Protein AF-A0A8H4N9H7-F1 (afdb_monomer)

Sequence (77 aa):
MAKAIAEVRALPKDGLTFNGVTSLNIYHYVAYHSPLNFKDPDSFVPERWLGDSQYDSDRKEVLQPFSFGPRNCLGKK

pLDDT: mean 83.23, std 20.29, range [29.06, 98.06]

Mean predicted aligned error: 8.43 Å

Secondary structure (DSSP, 8-state):
------------TTPPP--S-------HHHHHT-TTT-SSTTS--GGGGTT-GGGTTS-GGG--TT--GGGS-TT--

Radius of gyration: 16.84 Å; Cα contacts (8 Å, |Δi|>4): 41; chains: 1; bounding box: 37×34×48 Å

Structure (mmCIF, N/CA/C/O backbone):
data_AF-A0A8H4N9H7-F1
#
_entry.id   AF-A0A8H4N9H7-F1
#
loop_
_atom_site.group_PDB
_atom_site.id
_atom_site.type_symbol
_atom_site.label_atom_id
_atom_site.label_alt_id
_atom_site.label_comp_id
_atom_site.label_asym_id
_atom_site.label_entity_id
_atom_site.label_seq_id
_atom_site.pdbx_PDB_ins_code
_atom_site.Cartn_x
_atom_site.Cartn_y
_atom_site.Cartn_z
_atom_site.occupancy
_atom_site.B_iso_or_equiv
_atom_site.auth_seq_id
_atom_site.auth_comp_id
_atom_site.auth_asym_id
_atom_site.auth_atom_id
_atom_site.pdbx_PDB_model_num
ATOM 1 N N . MET A 1 1 ? 24.365 -5.827 -29.655 1.00 32.38 1 MET A N 1
ATOM 2 C CA . MET A 1 1 ? 24.621 -6.586 -28.413 1.00 32.38 1 MET A CA 1
ATOM 3 C C . MET A 1 1 ? 23.657 -6.089 -27.348 1.00 32.38 1 MET A C 1
ATOM 5 O O . MET A 1 1 ? 23.801 -4.964 -26.889 1.00 32.38 1 MET A O 1
ATOM 9 N N . ALA A 1 2 ? 22.608 -6.862 -27.056 1.00 29.06 2 ALA A N 1
ATOM 10 C CA . ALA A 1 2 ? 21.601 -6.493 -26.066 1.00 29.06 2 ALA A CA 1
ATOM 11 C C . ALA A 1 2 ? 22.203 -6.641 -24.665 1.00 29.06 2 ALA A C 1
ATOM 13 O O . ALA A 1 2 ? 22.600 -7.733 -24.262 1.00 29.06 2 ALA A O 1
ATOM 14 N N . LYS A 1 3 ? 22.318 -5.526 -23.945 1.00 31.97 3 LYS A N 1
ATOM 15 C CA . LYS A 1 3 ? 22.759 -5.512 -22.553 1.00 31.97 3 LYS A CA 1
ATOM 16 C C . LYS A 1 3 ? 21.607 -6.080 -21.720 1.00 31.97 3 LYS A C 1
ATOM 18 O O . LYS A 1 3 ? 20.598 -5.407 -21.525 1.00 31.97 3 LYS A O 1
ATOM 23 N N . ALA A 1 4 ? 21.722 -7.343 -21.318 1.00 32.00 4 ALA A N 1
ATOM 24 C CA . ALA A 1 4 ? 20.785 -7.967 -20.398 1.00 32.00 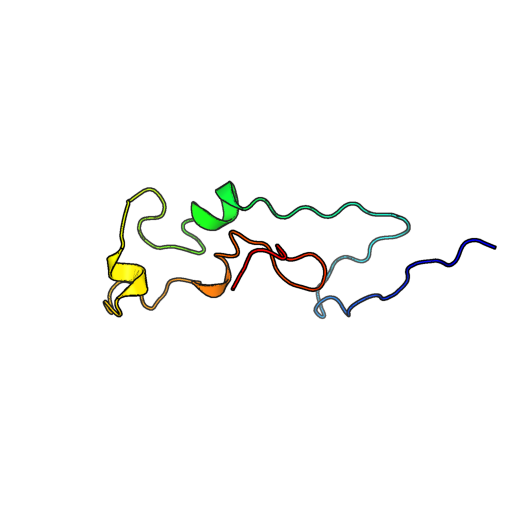4 ALA A CA 1
ATOM 25 C C . ALA A 1 4 ? 20.780 -7.167 -19.090 1.00 32.00 4 ALA A C 1
ATOM 27 O O . ALA A 1 4 ? 21.825 -6.934 -18.482 1.00 32.00 4 ALA A O 1
ATOM 28 N N . ILE A 1 5 ? 19.596 -6.721 -18.685 1.00 41.09 5 ILE A N 1
ATOM 29 C CA . 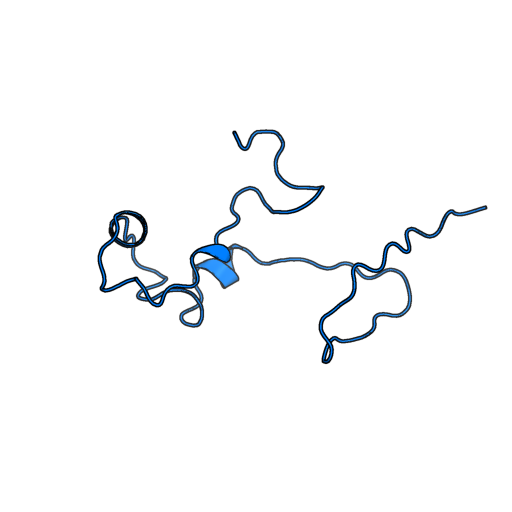ILE A 1 5 ? 19.352 -6.020 -17.427 1.00 41.09 5 ILE A CA 1
ATOM 30 C C . ILE A 1 5 ? 19.319 -7.091 -16.329 1.00 41.09 5 ILE A C 1
ATOM 32 O O . ILE A 1 5 ? 18.265 -7.466 -15.836 1.00 41.09 5 ILE A O 1
A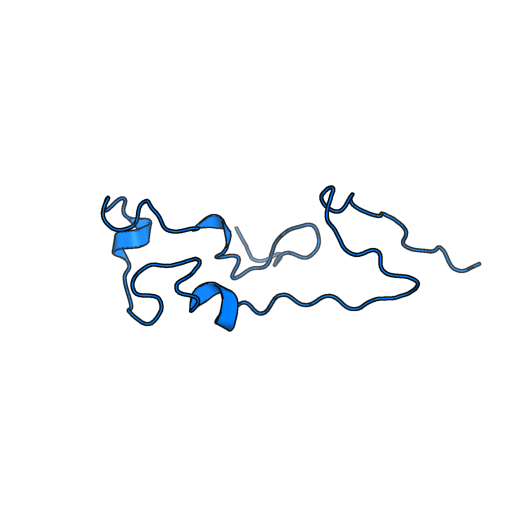TOM 36 N N . ALA A 1 6 ? 20.474 -7.676 -16.026 1.00 38.12 6 ALA A N 1
ATOM 37 C CA . ALA A 1 6 ? 20.627 -8.659 -14.962 1.00 38.12 6 ALA A CA 1
ATOM 38 C C . ALA A 1 6 ? 21.267 -7.988 -13.745 1.00 38.12 6 ALA A C 1
ATOM 40 O O . ALA A 1 6 ? 22.373 -8.329 -13.343 1.00 38.12 6 ALA A O 1
ATOM 41 N N . GLU A 1 7 ? 20.570 -7.023 -13.149 1.00 40.44 7 GLU A N 1
ATOM 42 C CA . GLU A 1 7 ? 20.756 -6.759 -11.723 1.00 40.44 7 GLU A CA 1
ATOM 43 C C . GLU A 1 7 ? 19.690 -7.572 -10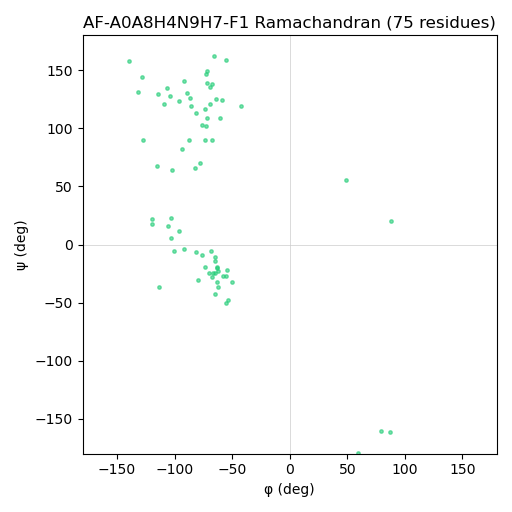.990 1.00 40.44 7 GLU A C 1
ATOM 45 O O . GLU A 1 7 ? 18.597 -7.104 -10.672 1.00 40.44 7 GLU A O 1
ATOM 50 N N . VAL A 1 8 ? 19.990 -8.859 -10.796 1.00 46.00 8 VAL A N 1
ATOM 51 C CA . VAL A 1 8 ? 19.219 -9.721 -9.901 1.00 46.00 8 VAL A CA 1
ATOM 52 C C . VAL A 1 8 ? 19.470 -9.202 -8.490 1.00 46.00 8 VAL A C 1
ATOM 54 O O . VAL A 1 8 ? 20.423 -9.590 -7.820 1.00 46.00 8 VAL A O 1
ATOM 57 N N . ARG A 1 9 ? 18.626 -8.271 -8.041 1.00 49.50 9 ARG A N 1
ATOM 58 C CA . ARG A 1 9 ? 18.520 -7.928 -6.625 1.00 49.50 9 ARG A CA 1
ATOM 59 C C . ARG A 1 9 ? 18.088 -9.213 -5.922 1.00 49.50 9 ARG A C 1
ATOM 61 O O . ARG A 1 9 ? 16.982 -9.685 -6.168 1.00 49.50 9 ARG A O 1
ATOM 68 N N . ALA A 1 10 ? 19.003 -9.811 -5.160 1.00 47.00 10 ALA A N 1
ATOM 69 C CA . ALA A 1 10 ? 18.841 -11.128 -4.551 1.00 47.00 10 ALA A CA 1
ATOM 70 C C . ALA A 1 10 ? 17.430 -11.311 -3.966 1.00 47.00 10 ALA A C 1
ATOM 72 O O . ALA A 1 10 ? 17.008 -10.548 -3.093 1.00 47.00 10 ALA A O 1
ATOM 73 N N . LEU A 1 11 ? 16.698 -12.301 -4.480 1.00 55.03 11 LEU A N 1
ATOM 74 C CA . LEU A 1 11 ? 15.427 -12.728 -3.907 1.00 55.03 11 LEU A CA 1
ATOM 75 C C . LEU A 1 11 ? 15.711 -13.469 -2.582 1.00 55.03 11 LEU A C 1
ATOM 77 O O . LEU A 1 11 ? 16.789 -14.054 -2.438 1.00 55.03 11 LEU A O 1
ATOM 81 N N . PRO A 1 12 ? 14.800 -13.426 -1.590 1.00 55.03 12 PRO A N 1
ATOM 82 C CA . PRO A 1 12 ? 14.964 -14.158 -0.332 1.00 55.03 12 PRO A CA 1
ATOM 83 C C . PRO A 1 12 ? 15.191 -15.661 -0.574 1.00 55.03 12 PRO A C 1
ATOM 85 O O . PRO A 1 12 ? 14.845 -16.178 -1.632 1.00 55.03 12 PRO A O 1
ATOM 88 N N . LYS A 1 13 ? 15.781 -16.356 0.412 1.00 53.69 13 LYS A N 1
ATOM 89 C CA . LYS A 1 13 ? 16.291 -17.740 0.286 1.00 53.69 13 LYS A CA 1
ATOM 90 C C . LYS A 1 13 ? 15.268 -18.777 -0.217 1.00 53.69 13 LYS A C 1
ATOM 92 O O . LYS A 1 13 ? 15.693 -19.771 -0.792 1.00 53.69 13 LYS A O 1
ATOM 97 N N . ASP A 1 14 ? 13.970 -18.502 -0.084 1.00 67.12 14 ASP A N 1
ATOM 98 C CA . ASP A 1 14 ? 12.863 -19.363 -0.541 1.00 67.12 14 ASP A CA 1
ATOM 99 C C . ASP A 1 14 ? 12.159 -18.825 -1.809 1.00 67.12 14 ASP A C 1
ATOM 101 O O . ASP A 1 14 ? 11.026 -19.186 -2.124 1.00 67.12 14 ASP A O 1
ATOM 105 N N . GLY A 1 15 ? 12.794 -17.889 -2.518 1.00 64.44 15 GLY A N 1
ATOM 106 C CA . GLY A 1 15 ? 12.228 -17.209 -3.678 1.00 64.44 15 GLY A CA 1
ATOM 107 C C . GLY A 1 15 ? 12.150 -18.087 -4.929 1.00 64.44 15 GLY A C 1
ATOM 108 O O . GLY A 1 15 ? 13.025 -18.906 -5.207 1.00 64.44 15 GLY A O 1
ATOM 109 N N . LEU A 1 16 ? 11.113 -17.863 -5.738 1.00 71.31 16 LEU A N 1
ATOM 110 C CA . LEU A 1 16 ? 11.006 -18.458 -7.070 1.00 71.31 16 LEU A CA 1
ATOM 111 C C . LEU A 1 16 ? 12.059 -17.854 -8.008 1.00 71.31 16 LEU A C 1
ATOM 113 O O . LEU A 1 16 ? 12.246 -16.638 -8.047 1.00 71.31 16 LEU A O 1
ATOM 117 N N . THR A 1 17 ? 12.724 -18.705 -8.792 1.00 73.44 17 THR A N 1
ATOM 118 C CA . THR A 1 17 ? 13.626 -18.262 -9.863 1.00 73.44 17 THR A CA 1
ATOM 119 C C . THR A 1 17 ? 12.840 -18.098 -11.157 1.00 73.44 17 THR A C 1
ATOM 121 O O . THR A 1 17 ? 12.112 -19.002 -11.566 1.00 73.44 17 THR A O 1
ATOM 124 N N . PHE A 1 18 ? 13.009 -16.955 -11.818 1.00 74.00 18 PHE A N 1
ATOM 125 C CA . PHE A 1 18 ? 12.385 -16.672 -13.106 1.00 74.00 18 PHE A CA 1
ATOM 126 C C . PHE A 1 18 ? 13.419 -16.798 -14.227 1.00 74.00 18 PHE A C 1
ATOM 128 O O . PHE A 1 18 ? 14.475 -16.170 -14.172 1.00 74.00 18 PHE A O 1
ATOM 135 N N . ASN A 1 19 ? 13.107 -17.583 -15.260 1.00 78.38 19 ASN A N 1
ATOM 136 C CA . ASN A 1 19 ? 13.940 -17.696 -16.455 1.00 78.38 19 ASN A CA 1
ATOM 137 C C . ASN A 1 19 ? 13.411 -16.743 -17.539 1.00 78.38 19 ASN A C 1
ATOM 139 O O . ASN A 1 19 ? 12.254 -16.841 -17.939 1.00 78.38 19 ASN A O 1
ATOM 143 N N . GLY A 1 20 ? 14.259 -15.837 -18.035 1.00 76.94 20 GLY A N 1
ATOM 144 C CA . GLY A 1 20 ? 13.900 -14.879 -19.088 1.00 76.94 20 GLY A CA 1
ATOM 145 C C . GLY A 1 20 ? 13.275 -13.576 -18.573 1.00 76.94 20 GLY A C 1
ATOM 146 O O . GLY A 1 20 ? 13.437 -13.199 -17.414 1.00 76.94 20 GLY A O 1
ATOM 147 N N . VAL A 1 21 ? 12.592 -12.842 -19.458 1.00 79.94 21 VAL A N 1
ATOM 148 C CA . VAL A 1 21 ? 11.965 -11.557 -19.110 1.00 79.94 21 VAL A CA 1
ATOM 149 C C . VAL A 1 21 ? 10.622 -11.817 -18.433 1.00 79.94 21 VAL A C 1
ATOM 151 O O . VAL A 1 21 ? 9.691 -12.297 -19.071 1.00 79.94 21 VAL A O 1
ATOM 154 N N . THR A 1 22 ? 10.521 -11.484 -17.147 1.00 81.44 22 THR A N 1
ATOM 155 C CA . THR A 1 22 ? 9.291 -11.632 -16.356 1.00 81.44 22 THR A CA 1
ATOM 156 C C . THR A 1 22 ? 8.767 -10.269 -15.929 1.00 81.44 22 THR A C 1
ATOM 158 O O . THR A 1 22 ? 9.501 -9.463 -15.357 1.00 81.44 22 THR A O 1
ATOM 161 N N . SER A 1 23 ? 7.483 -10.014 -16.180 1.00 82.56 23 SER A N 1
ATOM 162 C CA . SER A 1 23 ? 6.790 -8.834 -15.663 1.00 82.56 23 SER A CA 1
ATOM 163 C C . SER A 1 23 ? 6.266 -9.113 -14.259 1.00 82.56 23 SER A C 1
ATOM 165 O O . SER A 1 23 ? 5.437 -9.999 -14.065 1.00 82.56 23 SER A O 1
ATOM 167 N N . LEU A 1 24 ? 6.730 -8.335 -13.283 1.00 84.06 24 LEU A N 1
ATOM 168 C CA . LEU A 1 24 ? 6.239 -8.373 -11.909 1.00 84.06 24 LEU A CA 1
ATOM 169 C C . LEU A 1 24 ? 5.395 -7.130 -11.639 1.00 84.06 24 LEU A C 1
ATOM 171 O O . LEU A 1 24 ? 5.795 -6.019 -11.984 1.00 84.06 24 LEU A O 1
ATOM 175 N N . ASN A 1 25 ? 4.242 -7.325 -11.005 1.00 86.00 25 ASN A N 1
ATOM 176 C CA . ASN A 1 25 ? 3.328 -6.252 -10.633 1.00 86.00 25 ASN A CA 1
ATOM 177 C C . ASN A 1 25 ? 2.972 -6.369 -9.153 1.00 86.00 25 ASN A C 1
ATOM 179 O O . ASN A 1 25 ? 2.821 -7.472 -8.629 1.00 86.00 25 ASN A O 1
ATOM 183 N N . ILE A 1 26 ? 2.811 -5.223 -8.497 1.00 88.06 26 ILE A N 1
ATOM 184 C CA . ILE A 1 26 ? 2.334 -5.138 -7.118 1.00 88.06 26 ILE A CA 1
ATOM 185 C C . ILE A 1 26 ? 0.926 -4.547 -7.153 1.00 88.06 26 ILE A C 1
ATOM 187 O O . ILE A 1 26 ? 0.721 -3.433 -7.632 1.00 88.06 26 ILE A O 1
ATOM 191 N N . TYR A 1 27 ? -0.048 -5.293 -6.634 1.00 93.44 27 TYR A N 1
ATOM 192 C CA . TYR A 1 27 ? -1.441 -4.858 -6.572 1.00 93.44 27 TYR A CA 1
ATOM 193 C C . TYR A 1 27 ? -1.688 -4.068 -5.289 1.00 93.44 27 TYR A C 1
ATOM 195 O O . TYR A 1 27 ? -2.055 -4.631 -4.260 1.00 93.44 27 TYR A O 1
ATOM 203 N N . HIS A 1 28 ? -1.491 -2.751 -5.359 1.00 94.19 28 HIS A N 1
ATOM 204 C CA . HIS A 1 28 ? -1.664 -1.850 -4.217 1.00 94.19 28 HIS A CA 1
ATOM 205 C C . HIS A 1 28 ? -3.039 -1.975 -3.557 1.00 94.19 28 HIS A C 1
ATOM 207 O O . HIS A 1 28 ? -3.107 -2.144 -2.348 1.00 94.19 28 HIS A O 1
ATOM 213 N N . TYR A 1 29 ? -4.122 -1.976 -4.341 1.00 95.62 29 TYR A N 1
ATOM 214 C CA . TYR A 1 29 ? -5.477 -2.077 -3.793 1.00 95.62 29 TYR A CA 1
ATOM 215 C C . TYR A 1 29 ? -5.646 -3.321 -2.909 1.00 95.62 29 TYR A C 1
ATOM 217 O O . TYR A 1 29 ? -6.040 -3.205 -1.754 1.00 95.62 29 TYR A O 1
ATOM 225 N N . VAL A 1 30 ? -5.246 -4.492 -3.409 1.00 96.56 30 VAL A N 1
ATOM 226 C CA . VAL A 1 30 ? -5.329 -5.756 -2.660 1.00 96.56 30 VAL A CA 1
ATOM 227 C C . VAL A 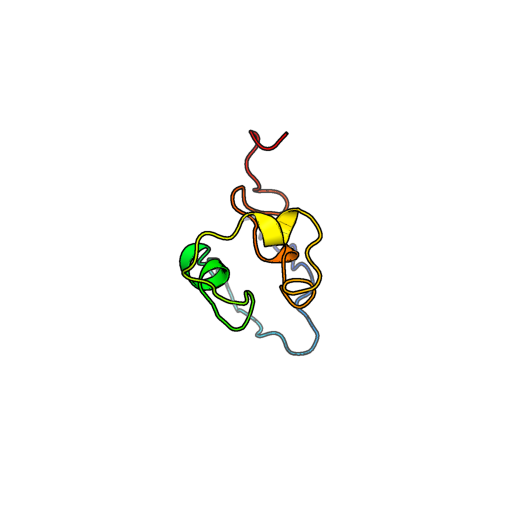1 30 ? -4.424 -5.732 -1.431 1.00 96.56 30 VAL A C 1
ATOM 229 O O . VAL A 1 30 ? -4.830 -6.163 -0.359 1.00 96.56 30 VAL A O 1
ATOM 232 N N . ALA A 1 31 ? -3.202 -5.213 -1.564 1.00 96.25 31 ALA A N 1
ATOM 233 C CA . ALA A 1 31 ? -2.263 -5.144 -0.452 1.00 96.25 31 ALA A CA 1
ATOM 234 C C . ALA A 1 31 ? -2.780 -4.255 0.693 1.00 96.25 31 ALA A C 1
ATOM 236 O O . ALA A 1 31 ? -2.560 -4.588 1.858 1.00 96.25 31 ALA A O 1
ATOM 237 N N . TYR A 1 32 ? -3.473 -3.160 0.364 1.00 96.75 32 TYR A N 1
ATOM 238 C CA . TYR A 1 32 ? -4.001 -2.195 1.334 1.00 96.75 32 TYR A CA 1
ATOM 239 C C . TYR A 1 32 ? -5.297 -2.676 1.990 1.00 96.75 32 TYR A C 1
ATOM 241 O O . TYR A 1 32 ? -5.520 -2.379 3.155 1.00 96.75 32 TYR A O 1
ATOM 249 N N . HIS A 1 33 ? -6.103 -3.465 1.274 1.00 97.31 33 HIS A N 1
ATOM 250 C CA . HIS A 1 33 ? -7.365 -4.009 1.786 1.00 97.31 33 HIS A CA 1
ATOM 251 C C . HIS A 1 33 ? -7.220 -5.442 2.336 1.00 97.31 33 HIS A C 1
ATOM 253 O O . HIS A 1 33 ? -8.202 -6.138 2.572 1.00 97.31 33 HIS A O 1
ATOM 259 N N . SER A 1 34 ? -5.989 -5.930 2.521 1.00 97.75 34 SER A N 1
ATOM 260 C CA . SER A 1 34 ? -5.760 -7.284 3.024 1.00 97.75 34 SER A CA 1
ATOM 261 C C . SER A 1 34 ? -5.764 -7.312 4.556 1.00 97.75 34 SER A C 1
ATOM 263 O O . SER A 1 34 ? -4.918 -6.644 5.164 1.00 97.75 34 SER A O 1
ATOM 265 N N . PRO A 1 35 ? -6.591 -8.164 5.194 1.00 97.44 35 PRO A N 1
ATOM 266 C CA . PRO A 1 35 ? -6.560 -8.362 6.644 1.00 97.44 35 PRO A CA 1
ATOM 267 C C . PRO A 1 35 ? -5.246 -8.994 7.137 1.00 97.44 35 PRO A C 1
ATOM 269 O O . PRO A 1 35 ? -4.983 -9.017 8.333 1.00 97.44 35 PRO A O 1
ATOM 272 N N . LEU A 1 36 ? -4.395 -9.491 6.228 1.00 97.12 36 LEU A N 1
ATOM 273 C CA . LEU A 1 36 ? -3.042 -9.953 6.559 1.00 97.12 36 LEU A CA 1
ATOM 274 C C . LEU A 1 36 ? -2.068 -8.798 6.839 1.00 97.12 36 LEU A C 1
ATOM 276 O O . LEU A 1 36 ? -1.005 -9.025 7.416 1.00 97.12 36 LEU A O 1
ATOM 280 N N . ASN A 1 37 ? -2.394 -7.585 6.384 1.00 97.88 37 ASN A N 1
ATOM 281 C CA . ASN A 1 37 ? -1.546 -6.403 6.530 1.00 97.88 37 ASN A CA 1
ATOM 282 C C . ASN A 1 37 ? -2.171 -5.350 7.444 1.00 97.88 37 ASN A C 1
ATOM 284 O O . ASN A 1 37 ? -1.433 -4.680 8.162 1.00 97.88 37 ASN A O 1
ATOM 288 N N . PHE A 1 38 ? -3.494 -5.190 7.401 1.00 98.06 38 PHE A N 1
ATOM 289 C CA . PHE A 1 38 ? -4.200 -4.118 8.094 1.00 98.06 38 PHE A CA 1
ATOM 290 C C . PHE A 1 38 ? -5.401 -4.657 8.869 1.00 98.06 38 PHE A C 1
ATOM 292 O O . PHE A 1 38 ? -6.241 -5.364 8.317 1.00 98.06 38 PHE A O 1
ATOM 299 N N . LYS A 1 39 ? -5.514 -4.269 10.139 1.00 97.75 39 LYS A N 1
ATOM 300 C CA . LYS A 1 39 ? -6.728 -4.408 10.943 1.00 97.75 39 LYS A CA 1
ATOM 301 C C . LYS A 1 39 ? -7.813 -3.476 10.396 1.00 97.75 39 LYS A C 1
ATOM 303 O O . LYS A 1 39 ? -7.513 -2.329 10.062 1.00 97.75 39 LYS A O 1
ATOM 308 N N . ASP A 1 40 ? -9.054 -3.949 10.315 1.00 97.31 40 ASP A N 1
ATOM 309 C CA . ASP A 1 40 ? -10.193 -3.194 9.766 1.00 97.31 40 ASP A CA 1
ATOM 310 C C . ASP A 1 40 ? -9.868 -2.560 8.391 1.00 97.31 40 ASP A C 1
ATOM 312 O O . ASP A 1 40 ? -9.928 -1.337 8.239 1.00 97.31 40 ASP A O 1
ATOM 316 N N . PRO A 1 41 ? -9.442 -3.367 7.396 1.00 97.56 41 PRO A N 1
ATOM 317 C CA . PRO A 1 41 ? -8.810 -2.876 6.167 1.00 97.56 41 PRO A CA 1
ATOM 318 C C . PRO A 1 41 ? -9.741 -2.056 5.262 1.00 97.56 41 PRO A C 1
ATOM 320 O O . PRO A 1 41 ? -9.266 -1.220 4.497 1.00 97.56 41 PRO A O 1
ATOM 323 N N . ASP A 1 42 ? -11.053 -2.271 5.362 1.00 97.94 42 ASP A N 1
ATOM 324 C CA . ASP A 1 42 ? -12.068 -1.562 4.573 1.00 97.94 42 ASP A CA 1
ATOM 325 C C . ASP A 1 42 ? -12.603 -0.299 5.278 1.00 97.94 42 ASP A C 1
ATOM 327 O O . ASP A 1 42 ? -13.403 0.449 4.712 1.00 97.94 42 ASP A O 1
ATOM 331 N N . SER A 1 43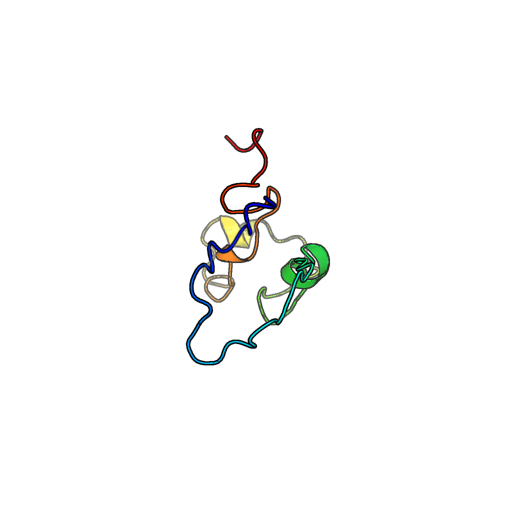 ? -12.167 -0.043 6.516 1.00 98.00 43 SER A N 1
ATOM 332 C CA . SER A 1 43 ? -12.584 1.113 7.312 1.00 98.00 43 SER A CA 1
ATOM 333 C C . SER A 1 43 ? -11.635 2.298 7.119 1.00 98.00 43 SER A C 1
ATOM 335 O O . SER A 1 43 ? -10.410 2.154 7.101 1.00 98.00 43 SER A O 1
ATOM 337 N N . PHE A 1 44 ? -12.189 3.513 7.051 1.00 97.12 44 PHE A N 1
ATOM 338 C CA . PHE A 1 44 ? -11.384 4.734 7.080 1.00 97.12 44 PHE A CA 1
ATOM 339 C C . PHE A 1 44 ? -10.914 5.024 8.510 1.00 97.12 44 PHE A C 1
ATOM 341 O O . PHE A 1 44 ? -11.688 5.500 9.336 1.00 97.12 44 PHE A O 1
ATOM 348 N N . VAL A 1 45 ? -9.641 4.730 8.786 1.00 96.81 45 VAL A N 1
ATOM 349 C CA . VAL A 1 45 ? -9.037 4.822 10.124 1.00 96.81 45 VAL A CA 1
ATOM 350 C C . VAL A 1 45 ? -7.749 5.660 10.083 1.00 96.81 45 VAL A C 1
ATOM 352 O O . VAL A 1 45 ? -6.660 5.113 9.862 1.00 96.81 45 VAL A O 1
ATOM 355 N N . PRO A 1 46 ? -7.831 6.986 10.280 1.00 96.81 46 PRO A N 1
ATOM 356 C CA . PRO A 1 46 ? -6.657 7.848 10.420 1.00 96.81 46 PRO A CA 1
ATOM 357 C C . PRO A 1 46 ? -5.788 7.521 11.643 1.00 96.81 46 PRO A C 1
ATOM 359 O O . PRO A 1 46 ? -4.567 7.656 11.573 1.00 96.81 46 PRO A O 1
ATOM 362 N N . GLU A 1 47 ? -6.390 7.050 12.739 1.00 97.44 47 GLU A N 1
ATOM 363 C CA . GLU A 1 47 ? -5.749 6.785 14.039 1.00 97.44 47 GLU A CA 1
ATOM 364 C C . GLU A 1 47 ? -4.586 5.788 13.934 1.00 97.44 47 GLU A C 1
ATOM 366 O O . GLU A 1 47 ? -3.597 5.891 14.663 1.00 97.44 47 GLU A O 1
ATOM 371 N N . ARG A 1 48 ? -4.640 4.897 12.936 1.00 97.00 48 ARG A N 1
ATOM 372 C CA . ARG A 1 48 ? -3.564 3.975 12.536 1.00 97.00 48 ARG A CA 1
ATOM 373 C C . ARG A 1 48 ? -2.205 4.657 12.344 1.00 97.00 48 ARG A C 1
ATOM 375 O O . ARG A 1 48 ? -1.154 4.052 12.586 1.00 97.00 48 ARG A O 1
ATOM 382 N N . TRP A 1 49 ? -2.230 5.911 11.900 1.00 96.56 49 TRP A N 1
ATOM 383 C CA . TRP A 1 49 ? -1.057 6.739 11.614 1.00 96.56 49 TRP A CA 1
ATOM 384 C C . TRP A 1 49 ? -0.734 7.731 12.737 1.00 96.56 49 TRP A C 1
ATOM 386 O O . TRP A 1 49 ? 0.292 8.401 12.669 1.00 96.56 49 TRP A O 1
ATOM 396 N N . LEU A 1 50 ? -1.587 7.823 13.761 1.00 96.75 50 LEU A N 1
ATOM 397 C CA . LEU A 1 50 ? -1.482 8.789 14.860 1.00 96.75 50 LEU A CA 1
ATOM 398 C C . LEU A 1 50 ? -0.952 8.172 16.167 1.00 96.75 50 LEU A C 1
ATOM 400 O O . LEU A 1 50 ? -0.879 8.864 17.178 1.00 96.75 50 LEU A O 1
ATOM 404 N N . GLY A 1 51 ? -0.547 6.897 16.145 1.00 93.44 51 GLY A N 1
ATOM 405 C CA . GLY A 1 51 ? 0.061 6.215 17.296 1.00 93.44 51 GLY A CA 1
ATOM 406 C C . GLY A 1 51 ? -0.936 5.547 18.243 1.00 93.44 51 GLY A C 1
ATOM 407 O O . GLY A 1 51 ? -0.599 5.296 19.397 1.00 93.44 51 GLY A O 1
ATOM 408 N N . ASP A 1 52 ? -2.154 5.265 17.780 1.00 97.00 52 ASP A N 1
ATOM 409 C CA . ASP A 1 52 ? -3.095 4.441 18.534 1.00 97.00 52 ASP A CA 1
ATOM 410 C C . ASP A 1 52 ? -2.614 2.981 18.572 1.00 97.00 52 ASP A C 1
ATOM 412 O O . ASP A 1 52 ? -2.452 2.332 17.530 1.00 97.00 52 ASP A O 1
ATOM 416 N N . SER A 1 53 ? -2.407 2.463 19.785 1.00 97.12 53 SER A N 1
ATOM 417 C CA . SER A 1 53 ? -1.833 1.138 20.023 1.00 97.12 53 SER A CA 1
ATOM 418 C C . SER A 1 53 ? -2.694 -0.004 19.486 1.00 97.12 53 SER A C 1
ATOM 420 O O . SER A 1 53 ? -2.190 -1.099 19.228 1.00 97.12 53 SER A O 1
ATOM 422 N N . GLN A 1 54 ? -3.988 0.234 19.236 1.00 97.06 54 GLN A N 1
ATOM 423 C CA . GLN A 1 54 ? -4.868 -0.775 18.648 1.00 97.06 54 GLN A CA 1
ATOM 424 C C . GLN A 1 54 ? -4.480 -1.173 17.207 1.00 97.06 54 GLN A C 1
ATOM 426 O O . GLN A 1 54 ? -5.002 -2.173 16.704 1.00 97.06 54 GLN A O 1
ATOM 431 N N . TYR A 1 55 ? -3.608 -0.389 16.558 1.00 97.56 55 TYR A N 1
ATOM 432 C CA . TYR A 1 55 ? -3.135 -0.541 15.176 1.00 97.56 55 TYR A CA 1
ATOM 433 C C . TYR A 1 55 ? -1.608 -0.741 15.079 1.00 97.56 55 TYR A C 1
ATOM 435 O O . TYR A 1 55 ? -0.998 -0.549 14.019 1.00 97.56 55 TYR A O 1
ATOM 443 N N . ASP A 1 56 ? -0.953 -1.117 16.180 1.00 96.56 56 ASP A N 1
ATOM 444 C CA . ASP A 1 56 ? 0.494 -1.379 16.200 1.00 96.56 56 ASP A CA 1
ATOM 445 C C . ASP A 1 56 ? 0.882 -2.654 15.441 1.00 96.56 56 ASP A C 1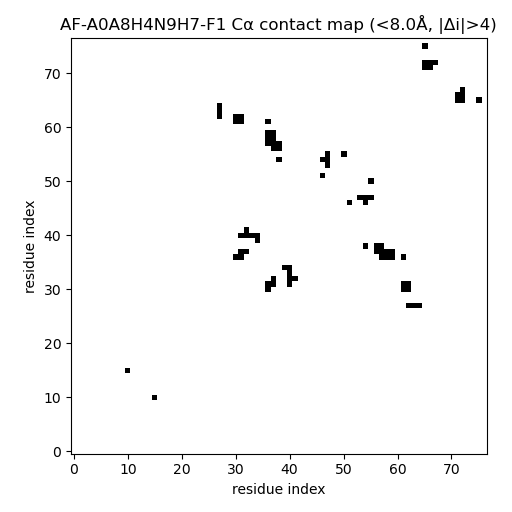
ATOM 447 O O . ASP A 1 56 ? 2.000 -2.764 14.942 1.00 96.56 56 ASP A O 1
ATOM 451 N N . SER A 1 57 ? -0.052 -3.598 15.303 1.00 96.31 57 SER A N 1
ATOM 452 C CA . SER A 1 57 ? 0.137 -4.839 14.544 1.00 96.31 57 SER A CA 1
ATOM 453 C C . SER A 1 57 ? 0.079 -4.662 13.024 1.00 96.31 57 SER A C 1
ATOM 455 O O . SER A 1 57 ? 0.348 -5.617 12.296 1.00 96.31 57 SER A O 1
ATOM 457 N N . ASP A 1 58 ? -0.309 -3.485 12.531 1.00 97.94 58 ASP A N 1
ATOM 458 C CA . ASP A 1 58 ? -0.425 -3.255 11.094 1.00 97.94 58 ASP A CA 1
ATOM 459 C C . ASP A 1 58 ? 0.935 -3.168 10.412 1.00 97.94 58 ASP A C 1
ATOM 461 O O . ASP A 1 58 ? 1.851 -2.476 10.864 1.00 97.94 58 ASP A O 1
ATOM 465 N N . ARG A 1 59 ? 1.025 -3.774 9.229 1.00 97.25 59 ARG A N 1
ATOM 466 C CA . ARG A 1 59 ? 2.208 -3.751 8.363 1.00 97.25 59 ARG A CA 1
ATOM 467 C C . ARG A 1 59 ? 2.240 -2.468 7.539 1.00 97.25 59 ARG A C 1
ATOM 469 O O . ARG A 1 59 ? 2.077 -2.474 6.316 1.00 97.25 59 ARG A O 1
ATOM 476 N N . LYS A 1 60 ? 2.409 -1.340 8.230 1.00 95.44 60 LYS A N 1
ATOM 477 C CA . LYS A 1 60 ? 2.359 0.023 7.674 1.00 95.44 60 LYS A CA 1
ATOM 478 C C . LYS A 1 60 ? 3.340 0.237 6.510 1.00 95.44 60 LYS A C 1
ATOM 480 O O . LYS A 1 60 ? 3.052 1.016 5.605 1.00 95.44 60 LYS A O 1
ATOM 485 N N . GLU A 1 61 ? 4.446 -0.504 6.466 1.00 94.00 61 GLU A N 1
ATOM 486 C CA . GLU A 1 61 ? 5.431 -0.498 5.380 1.00 94.00 61 GLU A CA 1
ATOM 487 C C . GLU A 1 61 ? 4.872 -0.944 4.016 1.00 94.00 61 GLU A C 1
ATOM 489 O O . GLU A 1 61 ? 5.414 -0.554 2.976 1.00 94.00 61 GLU A O 1
ATOM 494 N N . VAL A 1 62 ? 3.774 -1.710 4.000 1.00 95.12 62 VAL A N 1
ATOM 495 C CA . VAL A 1 62 ? 3.095 -2.162 2.774 1.00 95.12 62 VAL A CA 1
ATOM 496 C C . VAL A 1 62 ? 2.461 -0.989 2.020 1.00 95.12 62 VAL A C 1
ATOM 498 O O . VAL A 1 62 ? 2.359 -1.032 0.790 1.00 95.12 62 VAL A O 1
ATOM 501 N N . LEU A 1 63 ? 2.074 0.086 2.717 1.00 95.44 63 LEU A N 1
ATOM 502 C CA . LEU A 1 63 ? 1.461 1.263 2.105 1.00 95.44 63 LEU A CA 1
ATOM 503 C C . LEU A 1 63 ? 2.509 2.090 1.330 1.00 95.44 63 LEU A C 1
ATOM 505 O O . LEU A 1 63 ? 3.129 3.013 1.854 1.00 95.44 63 LEU A O 1
ATOM 509 N N . GLN A 1 64 ? 2.691 1.773 0.046 1.00 94.62 64 GLN A N 1
ATOM 510 C CA . GLN A 1 64 ? 3.571 2.495 -0.888 1.00 94.62 64 GLN A CA 1
ATOM 511 C C . GLN A 1 64 ? 2.767 3.160 -2.025 1.00 94.62 64 GLN A C 1
ATOM 513 O O . GLN A 1 64 ? 2.898 2.763 -3.184 1.00 94.62 64 GLN A O 1
ATOM 518 N N . PRO A 1 65 ? 1.937 4.186 -1.744 1.00 94.12 65 PRO A N 1
ATOM 519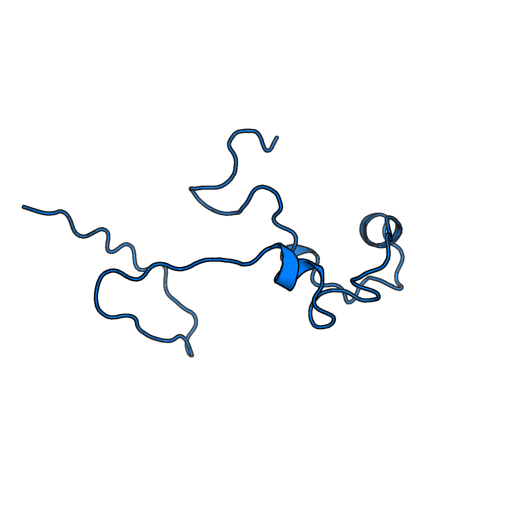 C CA . PRO A 1 65 ? 1.003 4.754 -2.727 1.00 94.12 65 PRO A CA 1
ATOM 520 C C . PRO A 1 65 ? 1.734 5.425 -3.896 1.00 94.12 65 PRO A C 1
ATOM 522 O O . PRO A 1 65 ? 1.235 5.500 -5.013 1.00 94.12 65 PRO A O 1
ATOM 525 N N . PHE A 1 66 ? 2.968 5.853 -3.642 1.00 95.12 66 PHE A N 1
ATOM 526 C CA . PHE A 1 66 ? 3.872 6.460 -4.608 1.00 95.12 66 PHE A CA 1
ATOM 527 C C . PHE A 1 66 ? 4.953 5.488 -5.092 1.00 95.12 66 PHE A C 1
ATOM 529 O O . PHE A 1 66 ? 6.002 5.923 -5.565 1.00 95.12 66 PHE A O 1
ATOM 536 N N . SER A 1 67 ? 4.700 4.180 -4.979 1.00 91.56 67 SER A N 1
ATOM 537 C CA . SER A 1 67 ? 5.654 3.112 -5.281 1.00 91.56 67 SER A CA 1
ATOM 538 C C . SER A 1 67 ? 6.939 3.200 -4.430 1.00 91.56 67 SER A C 1
ATOM 540 O O . SER A 1 67 ? 7.087 4.052 -3.546 1.00 91.56 67 SER A O 1
ATOM 542 N N . PHE A 1 68 ? 7.863 2.271 -4.655 1.00 89.12 68 PHE A N 1
ATOM 543 C CA . PHE A 1 68 ? 9.120 2.134 -3.925 1.00 89.12 68 PHE A CA 1
ATOM 544 C C . PHE A 1 68 ? 10.277 1.791 -4.875 1.00 89.12 68 PHE A C 1
ATOM 546 O O . PHE A 1 68 ? 10.082 1.250 -5.964 1.00 89.12 68 PHE A O 1
ATOM 553 N N . GLY A 1 69 ? 11.506 2.084 -4.445 1.00 88.69 69 GLY A N 1
ATOM 554 C CA . GLY A 1 69 ? 12.721 1.778 -5.194 1.00 88.69 69 GLY A CA 1
ATOM 555 C C . GLY A 1 69 ? 13.007 2.774 -6.327 1.00 88.69 69 GLY A C 1
ATOM 556 O O . GLY A 1 69 ? 12.479 3.883 -6.317 1.00 88.69 69 GLY A O 1
ATOM 557 N N . PRO A 1 70 ? 13.834 2.398 -7.319 1.00 89.75 70 PRO A N 1
ATOM 558 C CA . PRO A 1 70 ? 14.347 3.317 -8.346 1.00 89.75 70 PRO A CA 1
ATOM 559 C C . PRO A 1 70 ? 13.279 3.836 -9.324 1.00 89.75 70 PRO A C 1
ATOM 561 O O . PRO A 1 70 ? 13.572 4.658 -10.189 1.00 89.75 70 PRO A O 1
ATOM 564 N N . ARG A 1 71 ? 12.045 3.327 -9.227 1.00 89.69 71 ARG A N 1
ATOM 565 C CA . ARG A 1 71 ? 10.886 3.715 -10.044 1.00 89.69 71 ARG A CA 1
ATOM 566 C C . ARG A 1 71 ? 9.744 4.271 -9.189 1.00 89.69 71 ARG A C 1
ATOM 568 O O . ARG A 1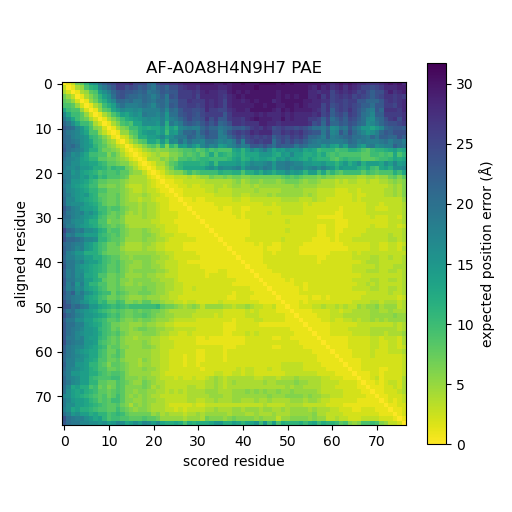 71 ? 8.590 4.225 -9.614 1.00 89.69 71 ARG A O 1
ATOM 575 N N . ASN A 1 72 ? 10.041 4.750 -7.982 1.00 93.00 72 ASN A N 1
ATOM 576 C CA . ASN A 1 72 ? 9.056 5.469 -7.186 1.00 93.00 72 ASN A CA 1
ATOM 577 C C . ASN A 1 72 ? 8.659 6.799 -7.859 1.00 93.00 72 ASN A C 1
ATOM 579 O O . ASN A 1 72 ? 9.319 7.290 -8.776 1.00 93.00 72 ASN A O 1
ATOM 583 N N . CYS A 1 73 ? 7.531 7.365 -7.437 1.00 94.44 73 CYS A N 1
ATOM 584 C CA . CYS A 1 73 ? 7.038 8.629 -7.968 1.00 94.44 73 CYS A CA 1
ATOM 585 C C . CYS A 1 73 ? 8.016 9.765 -7.641 1.00 94.44 73 CYS A C 1
ATOM 587 O O . CYS A 1 73 ? 8.283 10.031 -6.470 1.00 94.44 73 CYS A O 1
ATOM 589 N N . LEU A 1 74 ? 8.463 10.496 -8.666 1.00 95.19 74 LEU A N 1
ATOM 590 C CA . LEU A 1 74 ? 9.325 11.679 -8.515 1.00 95.19 74 LEU A CA 1
ATOM 591 C C . LEU A 1 74 ? 8.651 12.824 -7.740 1.00 95.19 74 LEU A C 1
ATOM 593 O O . LEU A 1 74 ? 9.329 13.709 -7.229 1.00 95.19 74 LEU A O 1
ATOM 597 N N . GLY A 1 75 ? 7.318 12.818 -7.665 1.00 95.81 75 GLY A N 1
ATOM 598 C CA . GLY A 1 75 ? 6.537 13.794 -6.905 1.00 95.81 75 GLY A CA 1
ATOM 599 C C . GLY A 1 75 ? 6.440 13.496 -5.407 1.00 95.81 75 GLY A C 1
ATOM 600 O O . GLY A 1 75 ? 5.892 14.318 -4.677 1.00 95.81 75 GLY A O 1
ATOM 601 N N . LYS A 1 76 ? 6.946 12.345 -4.939 1.00 88.81 76 LYS A N 1
ATOM 602 C CA . LYS A 1 76 ? 7.011 12.021 -3.509 1.00 88.81 76 LYS A CA 1
ATOM 603 C C . LYS A 1 76 ? 8.100 12.889 -2.868 1.00 88.81 76 LYS A C 1
ATOM 605 O O . LYS A 1 76 ? 9.279 12.678 -3.144 1.00 88.81 76 LYS A O 1
ATOM 610 N N . LYS A 1 77 ? 7.692 13.867 -2.060 1.00 74.12 77 LYS A N 1
ATOM 611 C CA . LYS A 1 77 ? 8.574 14.731 -1.264 1.00 74.12 77 LYS A CA 1
ATOM 612 C C . LYS A 1 77 ? 8.533 14.337 0.202 1.00 74.12 77 LYS A C 1
ATOM 614 O O . LYS A 1 77 ? 7.464 13.849 0.631 1.00 74.12 77 LYS A O 1
#

Solvent-accessible surface area (backbone atoms only — not comparable to full-atom values): 5476 Å² total; per-residue (Å²): 134,85,81,76,89,74,78,77,73,80,67,62,98,87,52,86,85,80,86,77,94,76,91,82,83,82,63,60,70,60,57,56,52,25,74,91,34,22,78,69,36,90,54,95,62,71,52,58,79,71,73,44,73,94,39,66,87,37,48,65,84,72,72,48,92,51,52,68,72,102,75,31,46,88,83,70,126

InterPro domains:
  IPR001128 Cytochrome P450 [PF00067] (22-76)
  IPR002401 Cytochrome P450, E-class, group I [PR00463] (27-51)
  IPR002401 Cytochrome P450, E-class, group I [PR00463] (63-73)
  IPR002401 Cytochrome P450, E-class, group I [PR00463] (73-77)
  IPR017972 Cytochrome P450, conserved site [PS00086] (66-75)
  IPR036396 Cytochrome P450 superfamily [G3DSA:1.10.630.10] (3-77)
  IPR036396 Cytochrome P450 superfamily [SSF48264] (14-76)
  IPR050121 Cytochrome P450 monooxygenase [PTHR24305] (18-76)

Foldseek 3Di:
DDDPPPPPPDDPPPDDDDDDDDDDDDDLVCLQQPPVAWDVSVDDDPVLVVPDPVNPSHNVVSNQVQDDDPNGNPPPD

Organism: NCBI:txid55169